Protein AF-A0A379F624-F1 (afdb_monomer_lite)

Structure (mmCIF, N/CA/C/O backbone):
data_AF-A0A379F624-F1
#
_entry.id   AF-A0A379F624-F1
#
loop_
_atom_site.group_PDB
_atom_site.id
_atom_site.type_symbol
_atom_site.label_atom_id
_atom_site.label_alt_id
_atom_site.label_comp_id
_atom_site.label_asym_id
_atom_site.label_entity_id
_atom_site.label_seq_id
_atom_site.pdbx_PDB_ins_code
_atom_site.Cartn_x
_atom_site.Cartn_y
_atom_site.Cartn_z
_atom_site.occupancy
_atom_site.B_iso_or_equiv
_atom_site.auth_seq_id
_atom_site.auth_comp_id
_atom_site.auth_asym_id
_atom_site.auth_atom_id
_atom_site.pdbx_PDB_model_num
ATOM 1 N N . MET A 1 1 ? -15.621 10.976 1.788 1.00 57.12 1 MET A N 1
ATOM 2 C CA . MET A 1 1 ? -14.760 9.804 2.047 1.00 57.12 1 MET A CA 1
ATOM 3 C C . MET A 1 1 ? -13.363 10.082 1.526 1.00 57.12 1 MET A C 1
ATOM 5 O O . MET A 1 1 ? -13.242 10.820 0.556 1.00 57.12 1 MET A O 1
ATOM 9 N N . ALA A 1 2 ? -12.335 9.538 2.177 1.00 77.81 2 ALA A N 1
ATOM 10 C CA . ALA A 1 2 ? -10.974 9.580 1.650 1.00 77.81 2 ALA A CA 1
ATOM 11 C C . ALA A 1 2 ? -10.837 8.511 0.555 1.00 77.81 2 ALA A C 1
ATOM 13 O O . ALA A 1 2 ? -11.289 7.384 0.743 1.00 77.81 2 ALA A O 1
ATOM 14 N N . LEU A 1 3 ? -10.276 8.889 -0.589 1.00 87.62 3 LEU A N 1
ATOM 15 C CA . LEU A 1 3 ? -10.090 8.034 -1.760 1.00 87.62 3 LEU A CA 1
ATOM 16 C C . LEU A 1 3 ? -8.651 8.166 -2.228 1.00 87.62 3 LEU A C 1
ATOM 18 O O . LEU A 1 3 ? -8.049 9.226 -2.055 1.00 87.62 3 LEU A O 1
ATO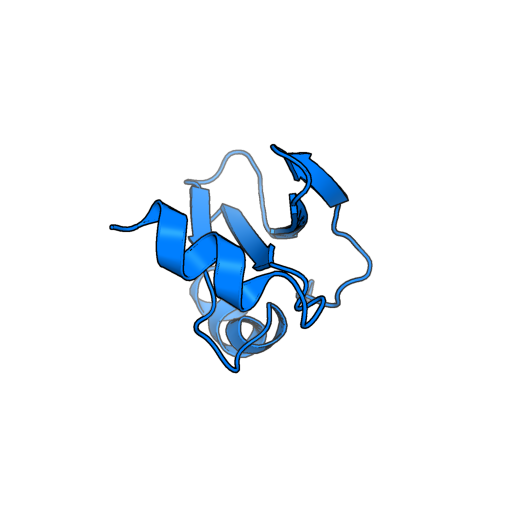M 22 N N . PHE A 1 4 ? -8.145 7.120 -2.872 1.00 86.75 4 PHE A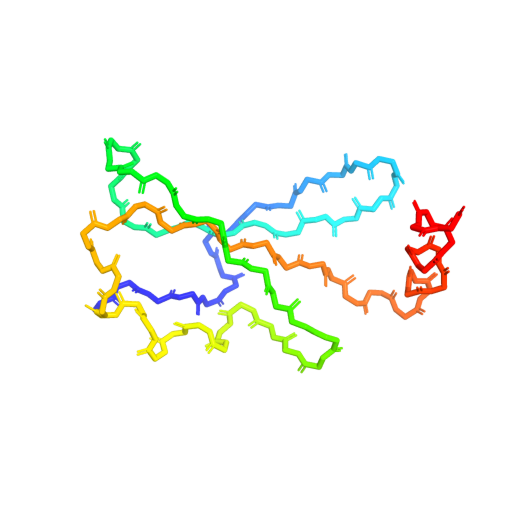 N 1
ATOM 23 C CA . PHE A 1 4 ? -6.850 7.179 -3.518 1.00 86.75 4 PHE A CA 1
ATOM 24 C C . PHE A 1 4 ? -6.945 8.118 -4.722 1.00 86.75 4 PHE A C 1
ATOM 26 O O . PHE A 1 4 ? -7.788 7.916 -5.606 1.00 86.75 4 PHE A O 1
ATOM 33 N N . ASN A 1 5 ? -6.128 9.169 -4.736 1.00 87.56 5 ASN A N 1
ATOM 34 C CA . ASN A 1 5 ? -6.244 10.253 -5.715 1.00 87.56 5 ASN A CA 1
ATOM 35 C C . ASN A 1 5 ? -4.903 10.759 -6.263 1.00 87.56 5 ASN A C 1
ATOM 37 O O . ASN A 1 5 ? -4.893 11.748 -6.995 1.00 87.56 5 ASN A O 1
ATOM 41 N N . HIS A 1 6 ? -3.788 10.093 -5.946 1.00 85.44 6 HIS A N 1
ATOM 42 C CA . HIS A 1 6 ? -2.431 10.495 -6.324 1.00 85.44 6 HIS A CA 1
ATOM 43 C C . HIS A 1 6 ? -1.943 11.824 -5.710 1.00 85.44 6 HIS A C 1
ATOM 45 O O . HIS A 1 6 ? -0.874 12.310 -6.086 1.00 85.44 6 HIS A O 1
ATOM 51 N N . GLN A 1 7 ? -2.661 12.425 -4.756 1.00 84.00 7 GLN A N 1
ATOM 52 C CA . GLN A 1 7 ? -2.284 13.717 -4.163 1.00 84.00 7 GLN A CA 1
ATOM 53 C C . GLN A 1 7 ? -1.696 13.588 -2.757 1.00 84.00 7 GLN A C 1
ATOM 55 O O . GLN A 1 7 ? -0.973 14.479 -2.318 1.00 84.00 7 GLN A O 1
ATOM 60 N N . GLN A 1 8 ? -2.000 12.501 -2.046 1.00 82.25 8 GLN A N 1
ATOM 61 C CA . GLN A 1 8 ? -1.654 12.347 -0.626 1.00 82.25 8 GLN A CA 1
ATOM 62 C C . GLN A 1 8 ? -0.548 11.315 -0.365 1.00 82.25 8 GLN A C 1
ATOM 64 O O . GLN A 1 8 ? -0.194 11.058 0.787 1.00 82.25 8 GLN A O 1
ATOM 69 N N . GLY A 1 9 ? 0.008 10.724 -1.421 1.00 84.88 9 GLY A N 1
ATOM 70 C CA . GLY A 1 9 ? 1.073 9.737 -1.324 1.00 84.88 9 GLY A CA 1
ATOM 71 C C . GLY A 1 9 ? 2.485 10.316 -1.224 1.00 84.88 9 GLY A C 1
ATOM 72 O O . GLY A 1 9 ? 2.722 11.524 -1.248 1.00 84.88 9 GLY A O 1
ATOM 73 N N . LYS A 1 10 ? 3.449 9.407 -1.102 1.00 88.75 10 LYS A N 1
ATOM 74 C CA . LYS A 1 10 ? 4.886 9.670 -1.027 1.00 88.75 10 LYS A CA 1
ATOM 75 C C . LYS A 1 10 ? 5.609 8.794 -2.040 1.00 88.75 10 LYS A C 1
ATOM 77 O O . LYS A 1 10 ? 5.271 7.624 -2.188 1.00 88.75 10 LYS A O 1
ATOM 82 N N . THR A 1 11 ? 6.633 9.338 -2.686 1.00 88.38 11 THR A N 1
ATOM 83 C CA . THR A 1 11 ? 7.512 8.564 -3.569 1.00 88.38 11 THR A CA 1
ATOM 84 C C . THR A 1 11 ? 8.770 8.160 -2.816 1.00 88.38 11 THR A C 1
ATOM 86 O O . THR A 1 11 ? 9.424 9.002 -2.201 1.00 88.38 11 THR A O 1
ATOM 89 N N . LEU A 1 12 ? 9.117 6.878 -2.875 1.00 87.50 12 LEU A N 1
ATOM 90 C CA . LEU A 1 12 ? 10.382 6.340 -2.392 1.00 87.50 12 LEU A CA 1
ATOM 91 C C . LEU A 1 12 ? 11.263 5.978 -3.585 1.00 87.50 12 LEU A C 1
ATOM 93 O O . LEU A 1 12 ? 10.813 5.283 -4.493 1.00 87.50 12 LEU A O 1
ATOM 97 N N . LEU A 1 13 ? 12.521 6.412 -3.554 1.00 85.06 13 LEU A N 1
ATOM 98 C CA . LEU A 1 13 ? 13.533 5.988 -4.516 1.00 85.06 13 LEU A CA 1
ATOM 99 C C . LEU A 1 13 ? 14.274 4.777 -3.942 1.00 85.06 13 LEU A C 1
ATOM 101 O O . LEU A 1 13 ? 15.024 4.910 -2.976 1.00 85.06 13 LEU A O 1
ATOM 105 N N . ILE A 1 14 ? 14.070 3.599 -4.529 1.00 83.31 14 ILE A N 1
ATOM 106 C CA . ILE A 1 1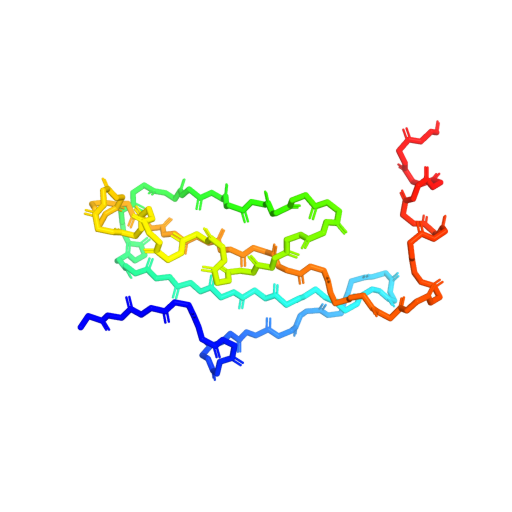4 ? 14.726 2.352 -4.110 1.00 83.31 14 ILE A CA 1
ATOM 107 C C . ILE A 1 14 ? 15.384 1.727 -5.333 1.00 83.31 14 ILE A C 1
ATOM 109 O O . ILE A 1 14 ? 14.705 1.442 -6.312 1.00 83.31 14 ILE A O 1
ATOM 113 N N . ASN A 1 15 ? 16.701 1.503 -5.297 1.00 83.56 15 ASN A N 1
ATOM 114 C CA . ASN A 1 15 ? 17.451 0.878 -6.400 1.00 83.56 15 ASN A CA 1
ATOM 115 C C . ASN A 1 15 ? 17.156 1.523 -7.770 1.00 83.56 15 ASN A C 1
ATOM 117 O O . ASN A 1 15 ? 16.916 0.838 -8.765 1.00 83.56 15 ASN A O 1
ATOM 121 N N . ASN A 1 16 ? 17.136 2.860 -7.799 1.00 79.69 16 ASN A N 1
ATOM 122 C CA . ASN A 1 16 ? 16.804 3.692 -8.960 1.00 79.69 16 ASN A CA 1
ATOM 123 C C . ASN A 1 16 ? 15.350 3.583 -9.462 1.00 79.69 16 ASN A C 1
ATOM 125 O O . ASN A 1 16 ? 15.046 4.162 -10.503 1.00 79.69 16 ASN A O 1
ATOM 129 N N . ALA A 1 17 ? 14.466 2.883 -8.751 1.00 76.19 17 ALA A N 1
ATOM 130 C CA . ALA A 1 17 ? 13.039 2.814 -9.041 1.00 76.19 17 ALA A CA 1
ATOM 131 C C . ALA A 1 17 ? 12.256 3.804 -8.169 1.00 76.19 17 ALA A C 1
ATOM 133 O O . ALA A 1 17 ? 12.426 3.835 -6.949 1.00 76.19 17 ALA A O 1
ATOM 134 N N . ASP A 1 18 ? 11.376 4.577 -8.805 1.00 83.81 18 ASP A N 1
ATOM 135 C CA . ASP A 1 18 ? 10.442 5.478 -8.131 1.00 83.81 18 ASP A CA 1
ATOM 136 C C . ASP A 1 18 ? 9.160 4.717 -7.769 1.00 83.81 18 ASP A C 1
ATOM 138 O O . ASP A 1 18 ? 8.356 4.358 -8.636 1.00 83.81 18 ASP A O 1
ATOM 142 N N . ILE A 1 19 ? 8.965 4.475 -6.476 1.00 85.12 19 ILE A N 1
ATOM 143 C CA . ILE A 1 19 ? 7.817 3.750 -5.932 1.00 85.12 19 ILE A CA 1
ATOM 144 C C . ILE A 1 19 ? 6.882 4.751 -5.265 1.00 85.12 19 ILE A C 1
ATOM 146 O O . ILE A 1 19 ? 7.214 5.312 -4.223 1.00 85.12 19 ILE A O 1
ATOM 150 N N . TYR A 1 20 ? 5.704 4.966 -5.844 1.00 87.44 20 TYR A N 1
ATOM 151 C CA . TYR A 1 20 ? 4.680 5.814 -5.246 1.00 87.44 20 TYR A CA 1
ATOM 152 C C . TYR A 1 20 ? 3.831 5.003 -4.267 1.00 87.44 20 TYR A C 1
ATOM 154 O O . TYR A 1 20 ? 3.371 3.910 -4.594 1.00 87.44 20 TYR A O 1
ATOM 162 N N . ILE A 1 21 ? 3.615 5.532 -3.068 1.00 90.44 21 ILE A N 1
ATOM 163 C CA . ILE A 1 21 ? 2.856 4.878 -2.002 1.00 90.44 21 ILE A CA 1
ATOM 164 C C . ILE A 1 21 ? 1.796 5.840 -1.490 1.00 90.44 21 ILE A C 1
ATOM 166 O O . ILE A 1 21 ? 2.117 6.962 -1.109 1.00 90.44 21 ILE A O 1
ATOM 170 N N . GLU A 1 22 ? 0.552 5.386 -1.411 1.00 92.50 22 GLU A N 1
ATOM 171 C CA . GLU A 1 22 ? -0.551 6.133 -0.805 1.00 92.50 22 GLU A CA 1
ATOM 172 C C . GLU A 1 22 ? -1.218 5.272 0.265 1.00 92.50 22 GLU A C 1
ATOM 174 O O . GLU A 1 22 ? -1.349 4.056 0.103 1.00 92.50 22 GLU A O 1
ATOM 179 N N . THR A 1 23 ? -1.600 5.886 1.385 1.00 93.62 23 THR A N 1
ATOM 180 C CA . THR A 1 23 ? -2.191 5.165 2.514 1.00 93.62 23 THR A CA 1
ATOM 181 C C . THR A 1 23 ? -3.535 5.751 2.911 1.00 93.62 23 THR A C 1
ATOM 183 O O . THR A 1 23 ? -3.750 6.958 2.825 1.00 93.62 23 THR A O 1
ATOM 186 N N . LEU A 1 24 ? -4.448 4.883 3.349 1.00 93.25 24 LEU A N 1
ATOM 187 C CA . LEU A 1 24 ? -5.784 5.252 3.811 1.00 93.25 24 LEU A CA 1
ATOM 188 C C . LEU A 1 24 ? -6.153 4.481 5.080 1.00 93.25 24 LEU A C 1
ATOM 190 O O . LEU A 1 24 ? -5.745 3.338 5.280 1.00 93.25 24 LEU A O 1
ATOM 194 N N . GLY A 1 25 ? -6.975 5.106 5.922 1.00 91.75 25 GLY A N 1
ATOM 195 C CA . GLY A 1 25 ? -7.462 4.511 7.166 1.00 91.75 25 GLY A CA 1
ATOM 196 C C . GLY A 1 25 ? -6.552 4.772 8.368 1.00 91.75 25 GLY A C 1
ATOM 197 O O . GLY A 1 25 ? -5.695 5.655 8.357 1.00 91.75 25 GLY A O 1
ATOM 198 N N . ASN A 1 26 ? -6.780 4.023 9.444 1.00 93.44 26 ASN A N 1
ATOM 199 C CA . ASN A 1 26 ? -6.080 4.199 10.715 1.00 93.44 26 ASN A CA 1
ATOM 200 C C . ASN A 1 26 ? -4.805 3.334 10.764 1.00 93.44 26 ASN A C 1
ATOM 202 O O . ASN A 1 26 ? -4.942 2.115 10.753 1.00 93.44 26 ASN A O 1
ATOM 206 N N . PRO A 1 27 ? -3.595 3.904 10.933 1.00 93.50 27 PRO A N 1
ATOM 207 C CA . PRO A 1 27 ? -2.338 3.146 11.016 1.00 93.50 27 PRO A CA 1
ATOM 208 C C . PRO A 1 27 ? -2.249 2.120 12.158 1.00 93.50 27 PRO A C 1
ATOM 210 O O . PRO A 1 27 ? -1.324 1.315 12.178 1.00 93.50 27 PRO A O 1
ATOM 213 N N . LYS A 1 28 ? -3.167 2.166 13.135 1.00 95.75 28 LYS A N 1
ATOM 214 C CA . LYS A 1 28 ? -3.264 1.172 14.218 1.00 95.75 28 LYS A CA 1
ATOM 215 C C . LYS A 1 28 ? -4.036 -0.089 13.820 1.00 95.75 28 LYS A C 1
ATOM 217 O O . LYS A 1 28 ? -3.958 -1.085 14.534 1.00 95.75 28 LYS A O 1
ATOM 222 N N . ASN A 1 29 ? -4.804 -0.034 12.734 1.00 95.00 29 ASN A N 1
ATOM 223 C CA . ASN A 1 29 ? -5.548 -1.181 12.232 1.00 95.00 29 ASN A CA 1
ATOM 224 C C . ASN A 1 29 ? -4.606 -2.136 11.489 1.00 95.00 29 ASN A C 1
ATOM 226 O O . ASN A 1 29 ? -3.482 -1.781 11.134 1.00 95.00 29 ASN A O 1
ATOM 230 N N . TYR A 1 30 ? -5.073 -3.358 11.237 1.00 96.31 30 TYR A N 1
ATOM 231 C CA . TYR A 1 30 ? -4.269 -4.352 10.534 1.00 96.31 30 TYR A CA 1
ATOM 232 C C . TYR A 1 30 ? -3.931 -3.873 9.106 1.00 96.31 30 TYR A C 1
ATOM 234 O O . TYR A 1 30 ? -4.848 -3.476 8.376 1.00 96.31 30 TYR A O 1
ATOM 242 N N . PRO A 1 31 ? -2.647 -3.878 8.698 1.00 96.31 31 PRO A N 1
ATOM 243 C CA . PRO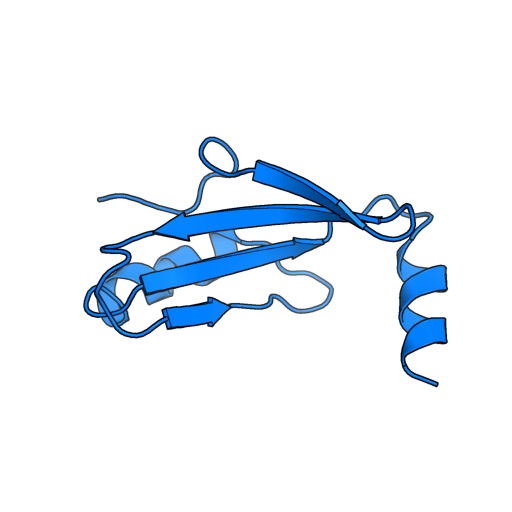 A 1 31 ? -2.235 -3.367 7.398 1.00 96.31 31 PRO A CA 1
ATOM 244 C C . PRO A 1 31 ? -2.557 -4.345 6.265 1.00 96.31 31 PRO A C 1
ATOM 246 O O . PRO A 1 31 ? -2.262 -5.534 6.352 1.00 96.31 31 PRO A O 1
ATOM 249 N N . ILE A 1 32 ? -3.095 -3.823 5.164 1.00 95.00 32 ILE A N 1
ATOM 250 C CA . ILE A 1 32 ? -3.284 -4.536 3.899 1.00 95.00 32 ILE A CA 1
ATOM 251 C C . ILE A 1 32 ? -2.508 -3.802 2.811 1.00 95.00 32 ILE A C 1
ATOM 253 O O . ILE A 1 32 ? -2.695 -2.603 2.596 1.00 95.00 32 ILE A O 1
ATOM 257 N N . ILE A 1 33 ? -1.661 -4.544 2.099 1.00 92.75 33 ILE A N 1
ATOM 258 C CA . ILE A 1 33 ? -0.924 -4.033 0.945 1.00 92.75 33 ILE A CA 1
ATOM 259 C C . ILE A 1 33 ? -1.715 -4.349 -0.323 1.00 92.75 33 ILE A C 1
ATOM 261 O O . ILE A 1 33 ? -2.031 -5.505 -0.599 1.00 92.75 33 ILE A O 1
ATOM 265 N N . LEU A 1 34 ? -2.015 -3.313 -1.096 1.00 90.56 34 LEU A N 1
ATOM 266 C CA . LEU A 1 34 ? -2.732 -3.388 -2.360 1.00 90.56 34 LEU A CA 1
ATOM 267 C C . LEU A 1 34 ? -1.753 -3.110 -3.503 1.00 90.56 34 LEU A C 1
ATOM 269 O O . LEU A 1 34 ? -1.149 -2.036 -3.578 1.00 90.56 34 LEU A O 1
ATOM 273 N N . LEU A 1 35 ? -1.594 -4.089 -4.392 1.00 89.69 35 LEU A N 1
ATOM 274 C CA . LEU A 1 35 ? -0.680 -4.021 -5.529 1.00 89.69 35 LEU A CA 1
ATOM 275 C C . LEU A 1 35 ? -1.477 -4.178 -6.824 1.00 89.69 35 LEU A C 1
ATOM 277 O O . LEU A 1 35 ? -2.172 -5.178 -7.010 1.00 89.69 35 LEU A O 1
ATOM 281 N N . HIS A 1 36 ? -1.420 -3.181 -7.707 1.00 82.94 36 HIS A N 1
ATOM 282 C CA . HIS A 1 36 ? -2.115 -3.255 -8.992 1.00 82.94 36 HIS A CA 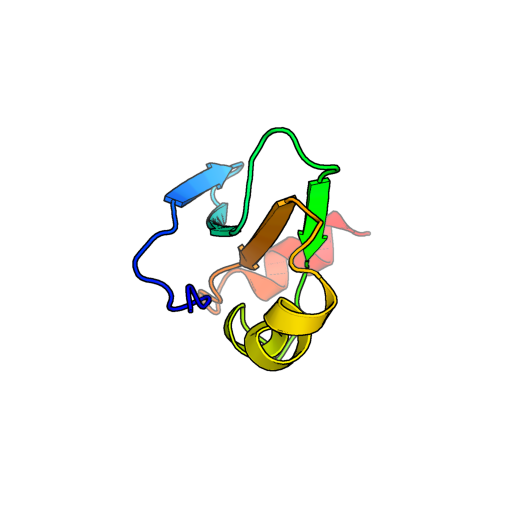1
ATOM 283 C C . HIS A 1 36 ? -1.342 -4.128 -9.995 1.00 82.94 36 HIS A C 1
ATOM 285 O O . HIS A 1 36 ? -0.123 -4.267 -9.918 1.00 82.94 36 HIS A O 1
ATOM 291 N N . GLY A 1 37 ? -2.058 -4.696 -10.969 1.00 76.94 37 GLY A N 1
ATOM 292 C CA . GLY A 1 37 ? -1.459 -5.383 -12.118 1.00 76.94 37 GLY A CA 1
ATOM 293 C C . GLY A 1 37 ? -1.012 -4.426 -13.234 1.00 76.94 37 GLY A C 1
ATOM 294 O O . GLY A 1 37 ? -1.138 -3.208 -13.120 1.00 76.94 37 GLY A O 1
ATOM 295 N N . GLY A 1 38 ? -0.548 -4.990 -14.355 1.00 70.06 38 GLY A N 1
ATOM 296 C CA . GLY A 1 38 ? 0.147 -4.292 -15.452 1.00 70.06 38 GLY A CA 1
ATOM 297 C C . GLY A 1 38 ? -0.566 -3.122 -16.161 1.00 70.06 38 GLY A C 1
ATOM 298 O O . GLY A 1 38 ? 0.110 -2.323 -16.797 1.00 70.06 38 GLY A O 1
ATOM 299 N N . MET A 1 39 ? -1.894 -3.012 -16.083 1.00 72.44 39 MET A N 1
ATOM 300 C CA . MET A 1 39 ? -2.679 -1.919 -16.698 1.00 72.44 39 MET A CA 1
ATOM 301 C C . MET A 1 39 ? -3.490 -1.110 -15.674 1.00 72.44 39 MET A C 1
ATOM 303 O O . MET A 1 39 ? -4.260 -0.228 -16.048 1.00 72.44 39 MET A O 1
ATOM 307 N N . GLY A 1 40 ? -3.349 -1.424 -14.385 1.00 74.50 40 GLY A N 1
ATOM 308 C CA . GLY A 1 40 ? -4.058 -0.741 -13.309 1.00 74.50 40 GLY A CA 1
ATOM 309 C C . GLY A 1 40 ? -3.265 0.426 -12.729 1.00 74.50 40 GLY A C 1
ATOM 310 O O . GLY A 1 40 ? -2.087 0.618 -13.021 1.00 74.50 40 GLY A O 1
ATOM 311 N N . ASN A 1 41 ? -3.919 1.182 -11.856 1.00 82.44 41 ASN A N 1
ATOM 312 C CA . ASN A 1 41 ? -3.275 2.141 -10.963 1.00 82.44 41 ASN A CA 1
ATOM 313 C C . ASN A 1 41 ? -3.983 2.121 -9.596 1.00 82.44 41 ASN A C 1
ATOM 315 O O . ASN A 1 41 ? -4.965 1.402 -9.407 1.00 82.44 41 ASN A O 1
ATOM 319 N N . LEU A 1 42 ? -3.516 2.925 -8.642 1.00 86.25 42 LEU A N 1
ATOM 320 C CA . LEU A 1 42 ? -4.080 2.966 -7.286 1.00 86.25 42 LEU A CA 1
ATOM 321 C C . LEU A 1 42 ? -5.582 3.289 -7.223 1.00 86.25 42 LEU A C 1
ATOM 323 O O . LEU A 1 42 ? -6.283 2.760 -6.363 1.00 86.25 42 LEU A O 1
ATOM 327 N N . THR A 1 43 ? -6.112 4.078 -8.163 1.00 88.69 43 THR A N 1
ATOM 328 C CA . THR A 1 43 ? -7.543 4.435 -8.189 1.00 88.69 43 THR A CA 1
ATOM 329 C C . THR A 1 43 ? -8.439 3.248 -8.534 1.00 88.69 43 THR A C 1
ATOM 331 O O . THR A 1 43 ? -9.625 3.260 -8.209 1.00 88.69 43 THR A O 1
ATOM 334 N N . SER A 1 44 ? -7.873 2.180 -9.11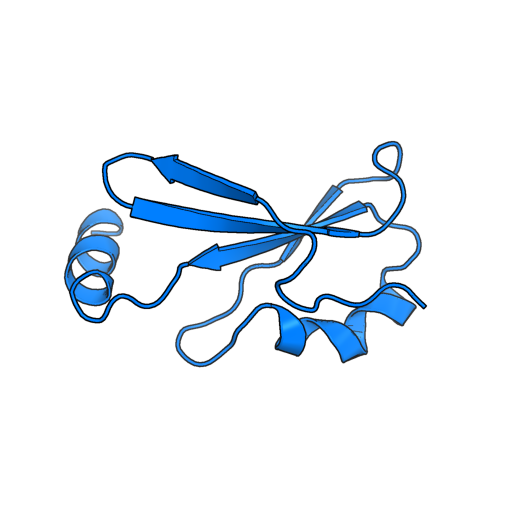0 1.00 88.62 44 SER A N 1
ATOM 335 C CA . SER A 1 44 ? -8.594 0.928 -9.378 1.00 88.62 44 SER A CA 1
ATOM 336 C C . SER A 1 44 ? -9.101 0.261 -8.094 1.00 88.62 44 SER A C 1
ATOM 338 O O . SER A 1 44 ? -10.038 -0.529 -8.146 1.00 88.62 44 SER A O 1
ATOM 340 N N . PHE A 1 45 ? -8.522 0.603 -6.937 1.00 90.31 45 PHE A N 1
ATOM 341 C CA . PHE A 1 45 ? -8.942 0.093 -5.634 1.00 90.31 45 PHE A CA 1
ATOM 342 C C . PHE A 1 45 ? -10.017 0.945 -4.952 1.00 90.31 45 PHE A C 1
ATOM 344 O O . PHE A 1 45 ? -10.572 0.500 -3.952 1.00 90.31 45 PHE A O 1
ATOM 351 N N . ASN A 1 46 ? -10.362 2.128 -5.477 1.00 92.25 46 ASN A N 1
ATOM 352 C CA . ASN A 1 46 ? -11.377 3.002 -4.874 1.00 92.25 46 ASN A CA 1
ATOM 353 C C . ASN A 1 46 ? -12.735 2.309 -4.640 1.00 92.25 46 ASN A C 1
ATOM 355 O O . ASN A 1 46 ? -13.288 2.492 -3.557 1.00 92.25 46 ASN A O 1
ATOM 359 N N . PRO A 1 47 ? -13.249 1.451 -5.548 1.00 92.88 47 PRO A N 1
ATOM 360 C CA . PRO A 1 47 ? -14.475 0.692 -5.288 1.00 92.88 47 PRO A CA 1
ATOM 361 C C . PRO A 1 47 ? -14.382 -0.285 -4.104 1.00 92.88 47 PRO A C 1
ATOM 363 O O . PRO A 1 47 ? -15.409 -0.690 -3.569 1.00 92.88 47 PRO A O 1
ATOM 366 N N . LEU A 1 48 ? -13.170 -0.681 -3.697 1.00 90.06 48 LEU A N 1
ATOM 367 C CA . LEU A 1 48 ? -12.928 -1.599 -2.579 1.00 90.06 48 LEU A CA 1
ATOM 368 C C . LEU A 1 48 ? -12.707 -0.880 -1.243 1.00 90.06 48 LEU A C 1
ATOM 370 O O . LEU A 1 48 ? -12.775 -1.524 -0.198 1.00 90.06 48 LEU A O 1
ATOM 374 N N . VAL A 1 49 ? -12.461 0.435 -1.252 1.00 91.69 49 VAL A N 1
ATOM 375 C CA . VAL A 1 49 ? -12.126 1.208 -0.042 1.00 91.69 49 VAL A CA 1
ATOM 376 C C . VAL A 1 49 ? -13.221 1.091 1.016 1.00 91.69 49 VAL A C 1
ATOM 378 O O . VAL A 1 49 ? -12.916 0.846 2.181 1.00 91.69 49 VAL A O 1
ATOM 381 N N . ASP A 1 50 ? -14.492 1.182 0.619 1.00 91.00 50 ASP A N 1
ATOM 382 C CA . ASP A 1 50 ? -15.615 1.116 1.561 1.00 91.00 50 ASP A CA 1
ATOM 383 C C . ASP A 1 50 ? -15.755 -0.266 2.223 1.00 91.00 50 ASP A C 1
ATOM 385 O O . ASP A 1 50 ? -16.139 -0.357 3.392 1.00 91.00 50 ASP A O 1
ATOM 389 N N . TYR A 1 51 ? -15.388 -1.338 1.513 1.00 93.38 51 TYR A N 1
ATOM 390 C CA . TYR A 1 51 ? -15.403 -2.708 2.040 1.00 93.38 51 TYR A CA 1
ATOM 391 C C . TYR A 1 51 ? -14.223 -2.997 2.972 1.00 93.38 51 TYR A C 1
ATOM 393 O O . TYR A 1 51 ? -14.304 -3.890 3.810 1.00 93.38 51 TYR A O 1
ATOM 401 N N . LEU A 1 52 ? -13.129 -2.246 2.831 1.00 92.75 52 LEU A N 1
ATOM 402 C CA . LEU A 1 52 ? -11.885 -2.445 3.572 1.00 92.75 52 LEU A CA 1
ATOM 403 C C . LEU A 1 52 ? -11.614 -1.339 4.604 1.00 92.75 52 LEU A C 1
ATOM 405 O O . LEU A 1 52 ? -10.505 -1.245 5.127 1.00 92.75 52 LEU A O 1
ATOM 409 N N . LYS A 1 53 ? -12.617 -0.518 4.930 1.00 91.69 53 LYS A N 1
ATOM 410 C CA . LYS A 1 53 ? -12.498 0.648 5.828 1.00 91.69 53 LYS A CA 1
ATOM 411 C C . LYS A 1 53 ? -11.958 0.334 7.231 1.00 91.69 53 LYS A C 1
ATOM 413 O O . LYS A 1 53 ? -11.415 1.221 7.886 1.00 91.69 53 LYS A O 1
ATOM 418 N N . ASP A 1 54 ? -12.119 -0.907 7.690 1.00 94.69 54 ASP A N 1
ATOM 419 C CA . ASP A 1 54 ? -11.669 -1.352 9.012 1.00 94.69 54 ASP A CA 1
ATOM 420 C C . ASP A 1 54 ? -10.174 -1.723 9.029 1.00 94.69 54 ASP A C 1
ATOM 422 O O . ASP A 1 54 ? -9.598 -1.947 10.093 1.00 94.69 54 ASP A O 1
ATOM 426 N N . TYR A 1 55 ? -9.509 -1.721 7.872 1.00 95.75 55 TYR A N 1
ATOM 427 C CA . TYR A 1 55 ? -8.085 -2.006 7.715 1.00 95.75 55 TYR A CA 1
ATOM 428 C C . TYR A 1 55 ? -7.270 -0.735 7.462 1.00 95.75 55 TYR A C 1
ATOM 430 O O . TYR A 1 55 ? -7.800 0.324 7.124 1.00 95.75 55 TYR A O 1
ATOM 438 N N . TYR A 1 56 ? -5.952 -0.843 7.620 1.00 95.44 56 TYR A N 1
ATOM 439 C CA . TYR A 1 56 ? -5.022 0.181 7.159 1.00 95.44 56 TYR A CA 1
ATOM 440 C C . TYR A 1 56 ? -4.557 -0.160 5.747 1.00 95.44 56 TYR A C 1
ATOM 442 O O . TYR A 1 56 ? -3.840 -1.137 5.544 1.00 95.44 56 TYR A O 1
ATOM 450 N N . LEU A 1 57 ? -4.980 0.618 4.758 1.00 94.44 57 LEU A N 1
ATOM 451 C CA . LEU A 1 57 ? -4.692 0.329 3.359 1.00 94.44 57 LEU A CA 1
ATOM 452 C C . LEU A 1 57 ? -3.399 1.014 2.938 1.00 94.44 57 LEU A C 1
ATOM 454 O O . LEU A 1 57 ? -3.230 2.215 3.139 1.00 94.44 57 LEU A O 1
ATOM 458 N N . ILE A 1 58 ? -2.506 0.246 2.322 1.00 93.75 58 ILE A N 1
ATOM 459 C CA . ILE A 1 58 ? -1.247 0.716 1.751 1.00 93.75 58 ILE A CA 1
ATOM 460 C C . ILE A 1 58 ? -1.256 0.327 0.278 1.00 93.75 58 ILE A C 1
ATOM 462 O O . ILE A 1 58 ? -1.097 -0.846 -0.053 1.00 93.75 58 ILE A O 1
ATOM 466 N N . VAL A 1 59 ? -1.447 1.291 -0.619 1.00 91.25 59 VAL A N 1
ATOM 467 C CA . VAL A 1 59 ? -1.380 1.036 -2.060 1.00 91.25 59 VAL A CA 1
ATOM 468 C C . VAL A 1 59 ? -0.007 1.412 -2.572 1.00 91.25 59 VAL A C 1
ATOM 470 O O . VAL A 1 59 ? 0.480 2.517 -2.333 1.00 91.25 59 VAL A O 1
ATOM 473 N N . ILE A 1 60 ? 0.594 0.493 -3.317 1.00 88.31 60 ILE A N 1
ATOM 474 C CA . ILE A 1 60 ? 1.871 0.710 -3.981 1.00 88.31 60 ILE A CA 1
ATOM 475 C C . ILE A 1 60 ? 1.600 0.830 -5.477 1.00 88.31 60 ILE A C 1
ATOM 477 O O . ILE A 1 60 ? 1.046 -0.076 -6.099 1.00 88.31 60 ILE A O 1
ATOM 481 N N . CYS A 1 61 ? 1.996 1.961 -6.051 1.00 80.44 61 CYS A N 1
ATOM 482 C CA . CYS A 1 61 ? 1.941 2.220 -7.477 1.00 80.44 61 CYS A CA 1
ATOM 483 C C . CYS A 1 61 ? 3.367 2.369 -8.000 1.00 80.44 61 CYS A C 1
ATOM 485 O O . CYS A 1 61 ? 4.094 3.296 -7.636 1.00 80.44 61 CYS A O 1
ATOM 487 N N . TRP A 1 62 ? 3.776 1.453 -8.871 1.00 71.94 62 TRP A N 1
ATOM 488 C CA . TRP A 1 62 ? 5.005 1.648 -9.628 1.00 71.94 62 TRP A CA 1
ATOM 489 C C . TRP A 1 62 ? 4.702 2.601 -10.772 1.00 71.94 62 TRP A C 1
ATOM 491 O O . TRP A 1 62 ? 3.868 2.316 -11.632 1.00 71.94 62 TRP A O 1
ATOM 501 N N . CYS A 1 63 ? 5.344 3.767 -10.760 1.00 56.28 63 CYS A N 1
ATOM 502 C CA . CYS A 1 63 ? 5.187 4.714 -11.847 1.00 56.28 63 CYS A CA 1
ATOM 503 C C . CYS A 1 63 ? 5.779 4.094 -13.118 1.00 56.28 63 CYS A C 1
ATOM 505 O O . CYS A 1 63 ? 6.979 3.819 -13.189 1.00 56.28 63 CYS A O 1
ATOM 507 N N . TYR A 1 64 ? 4.931 3.880 -14.126 1.00 52.28 64 TYR A N 1
ATOM 508 C CA . TYR A 1 64 ? 5.310 3.448 -15.468 1.00 52.28 64 TYR A CA 1
ATOM 509 C C . TYR A 1 64 ? 6.117 4.539 -16.186 1.00 52.28 64 TYR A C 1
ATOM 511 O O . TYR A 1 64 ? 5.680 5.108 -17.184 1.00 52.28 64 TYR A O 1
ATOM 519 N N . ARG A 1 65 ? 7.346 4.824 -15.746 1.00 47.34 65 ARG A N 1
ATOM 520 C CA . ARG A 1 65 ? 8.339 5.286 -16.716 1.00 47.34 65 ARG A CA 1
ATOM 521 C C . ARG A 1 65 ? 8.591 4.098 -17.634 1.00 47.34 65 ARG A C 1
ATOM 523 O O . ARG A 1 65 ? 9.126 3.085 -17.203 1.00 47.34 65 ARG A O 1
ATOM 530 N N . ILE A 1 66 ? 8.173 4.214 -18.891 1.00 46.09 66 ILE A N 1
ATOM 531 C CA . ILE A 1 66 ? 8.243 3.182 -19.944 1.00 46.09 66 ILE A CA 1
ATOM 532 C C . ILE A 1 66 ? 9.619 2.483 -20.059 1.00 46.09 66 ILE A C 1
ATOM 534 O O . ILE A 1 66 ? 9.685 1.345 -20.509 1.00 46.09 66 ILE A O 1
ATOM 538 N N . SER A 1 67 ? 10.709 3.075 -19.560 1.00 42.28 67 SER A N 1
ATOM 539 C CA . SER A 1 67 ? 12.023 2.415 -19.455 1.00 42.28 67 SER A CA 1
ATOM 540 C C . SER A 1 67 ? 12.186 1.394 -18.310 1.00 42.28 67 SER A C 1
ATOM 542 O O . SER A 1 67 ? 13.248 0.784 -18.220 1.00 42.28 67 SER A O 1
ATOM 544 N N . PHE A 1 68 ? 11.202 1.210 -17.419 1.00 40.44 68 PHE A N 1
ATOM 545 C CA . PHE A 1 68 ? 11.343 0.404 -16.193 1.00 40.44 68 PHE A CA 1
ATOM 546 C C . PHE A 1 68 ? 10.632 -0.959 -16.206 1.00 40.44 68 PHE A C 1
ATOM 548 O O . PHE A 1 68 ? 11.055 -1.849 -15.466 1.00 40.44 68 PHE A O 1
ATOM 555 N N . ILE A 1 69 ? 9.621 -1.171 -17.064 1.00 45.91 69 ILE A N 1
ATOM 556 C CA . ILE A 1 69 ? 8.945 -2.484 -17.180 1.00 45.91 69 ILE A CA 1
ATOM 557 C C . ILE A 1 69 ? 9.952 -3.578 -17.557 1.00 45.91 69 ILE A C 1
ATOM 559 O O . ILE A 1 69 ? 9.908 -4.677 -17.009 1.00 45.91 69 ILE A O 1
ATOM 563 N N . THR A 1 70 ? 10.912 -3.261 -18.430 1.00 41.22 70 THR A N 1
ATOM 564 C CA . THR A 1 70 ? 11.968 -4.203 -18.810 1.00 41.22 70 THR A CA 1
ATOM 565 C C . THR A 1 70 ? 12.847 -4.576 -17.624 1.00 41.22 70 THR A C 1
ATOM 567 O O . THR A 1 70 ? 13.118 -5.752 -17.445 1.00 41.22 70 THR A O 1
ATOM 570 N N . LYS A 1 71 ? 13.240 -3.639 -16.754 1.00 35.16 71 LYS A N 1
ATOM 571 C CA . LYS A 1 71 ? 14.118 -3.958 -15.612 1.00 35.16 71 LYS A CA 1
ATOM 572 C C . LYS A 1 71 ? 13.442 -4.780 -14.517 1.00 35.16 71 LYS A C 1
ATOM 574 O O . LYS A 1 71 ? 14.113 -5.591 -13.892 1.00 35.16 71 LYS A O 1
ATOM 579 N N . CYS A 1 72 ? 12.145 -4.599 -14.278 1.00 37.94 72 CYS A N 1
ATOM 580 C CA . CYS A 1 72 ? 11.458 -5.325 -13.208 1.00 37.94 72 CYS A CA 1
ATOM 581 C C . CYS A 1 72 ? 11.108 -6.772 -13.589 1.00 37.94 72 CYS A C 1
ATOM 583 O O . CYS A 1 72 ? 11.187 -7.657 -12.742 1.00 37.94 72 CYS A O 1
ATOM 585 N N . ALA A 1 73 ? 10.827 -7.035 -14.872 1.00 37.59 73 ALA A N 1
ATOM 586 C CA . ALA A 1 73 ? 10.676 -8.400 -15.380 1.00 37.59 73 ALA A CA 1
ATOM 587 C C . ALA A 1 73 ? 11.954 -9.246 -15.197 1.00 37.59 73 ALA A C 1
ATOM 589 O O . ALA A 1 73 ? 11.855 -10.455 -15.033 1.00 37.59 73 ALA A O 1
ATOM 590 N N . PHE A 1 74 ? 13.133 -8.611 -15.162 1.00 33.91 74 PHE A N 1
ATOM 591 C CA . PHE A 1 74 ? 14.422 -9.280 -14.943 1.00 33.91 74 PHE A CA 1
ATOM 592 C C . PHE A 1 74 ? 14.793 -9.508 -13.471 1.00 33.91 74 PHE A C 1
ATOM 594 O O . PHE A 1 74 ? 15.712 -10.271 -13.212 1.00 33.91 74 PHE A O 1
ATOM 601 N N . TYR A 1 75 ? 14.127 -8.869 -12.503 1.00 36.00 75 TYR A N 1
ATOM 602 C CA . TYR A 1 75 ? 14.414 -9.097 -11.074 1.00 36.00 75 TYR A CA 1
ATOM 603 C C . TYR A 1 75 ? 13.580 -10.232 -10.456 1.00 36.00 75 TYR A C 1
ATOM 605 O O . TYR A 1 75 ? 13.803 -10.590 -9.302 1.00 36.00 75 TYR A O 1
ATOM 613 N N . PHE A 1 76 ? 12.639 -10.799 -11.217 1.00 35.31 76 PHE A N 1
ATOM 614 C CA . PHE A 1 76 ? 11.828 -11.962 -10.835 1.00 35.31 76 PHE A CA 1
ATOM 615 C C . PHE A 1 76 ? 12.197 -13.247 -11.609 1.00 35.31 76 PHE A C 1
ATOM 617 O O . PHE A 1 76 ? 11.445 -14.220 -11.571 1.00 35.31 76 PHE A O 1
ATOM 624 N N . THR A 1 77 ? 13.354 -13.266 -12.276 1.00 35.47 77 THR A N 1
ATOM 625 C CA . THR A 1 77 ? 13.984 -14.448 -12.900 1.00 35.47 77 THR A CA 1
ATOM 626 C C . THR A 1 77 ? 15.401 -14.597 -12.390 1.00 35.47 77 THR A C 1
ATOM 628 O O . THR A 1 77 ? 15.780 -15.730 -12.032 1.00 35.47 77 THR A O 1
#

Organism: Proteus vulgaris (NCBI:txid585)

Secondary structure (DSSP, 8-state):
-----SSS-EEEEETTEEEEEEEES-TTSPEEEEE--TT--GGGGHHHHGGGTTSEEEEEEE---TTSHHHHHTTT-

pLDDT: mean 78.44, std 19.57, range [33.91, 96.31]

InterPro domains:
  IPR029058 Alpha/Beta hydrolase fold [G3DSA:3.40.50.1820] (3-65)
  IPR029058 Alpha/Beta hydrolase fold [SSF53474] (7-65)

Sequence (77 aa):
MALFNHQQGKTLLINNADIYIETLGNPKNYPIILLHGGMGNLTSFNPLVDYLKDYYLIVICWCYRISFITKCAFYFT

Foldseek 3Di:
DDADDLPAWDWDQDPNFTKTKDKDEDPVFAEDEAEDDDPDARRVCRVVCVVCNRHIYIYIGGPPPVVCVVVVVVVVD

Radius of gyration: 13.38 Å; chains: 1; bounding box: 33×28×34 Å